Protein AF-A0A4S4K8J5-F1 (afdb_monomer)

Foldseek 3Di:
DPPVVVVVVVVVVVVVVVVVVVVVVVVVPDDDDFDDDAQDPPRTCVVVQDPPPSVVVVVVCCVPGNPPDPVVCCCVCPVVVVPPVDDDDDCVVPPVVD

Sequence (98 aa):
MNSLSKVDIAITFAAIVAIWLVYLYQRRNRLPYPPGPRGLPIIGNIFDIPEKRQWLTYGRWSQEFIVNDHETAQDLFEKRSDIYSERPRMPMLNEACV

pLDDT: mean 84.13, std 8.79, range [53.47, 94.56]

InterPro domains:
  IPR036396 Cytochrome P450 superfamily [G3DSA:1.10.630.10] (24-97)
  IPR036396 Cytochrome P450 superfamily [SSF48264] (26-93)
  IPR050364 Cytochrome P450 monooxygenase, fungi [PTHR46300] (9-97)

Structure (mmCIF, N/CA/C/O backbone):
data_AF-A0A4S4K8J5-F1
#
_entry.id   AF-A0A4S4K8J5-F1
#
loop_
_atom_site.group_PDB
_atom_site.id
_atom_site.type_symbol
_atom_site.label_atom_id
_atom_site.label_alt_id
_atom_site.label_comp_id
_atom_site.label_asym_id
_atom_site.label_entity_id
_atom_site.label_seq_id
_atom_site.pdbx_PDB_ins_code
_atom_site.Cartn_x
_atom_site.Cartn_y
_atom_site.Cartn_z
_atom_site.occupancy
_atom_site.B_iso_or_equiv
_atom_site.auth_seq_id
_atom_site.auth_comp_id
_atom_site.auth_asym_id
_atom_site.auth_atom_id
_atom_site.pdbx_PDB_model_num
ATOM 1 N N . MET A 1 1 ? 28.461 -8.248 -37.538 1.00 56.69 1 MET A N 1
ATOM 2 C CA . MET A 1 1 ? 28.290 -8.084 -36.076 1.00 56.69 1 MET A CA 1
ATOM 3 C C . MET A 1 1 ? 28.032 -6.601 -35.806 1.00 56.69 1 MET A C 1
ATOM 5 O O . MET A 1 1 ? 28.957 -5.819 -35.919 1.00 56.69 1 MET A O 1
ATOM 9 N N . ASN A 1 2 ? 26.798 -6.085 -35.724 1.00 57.59 2 ASN A N 1
ATOM 10 C CA . ASN A 1 2 ? 26.092 -5.840 -34.447 1.00 57.59 2 ASN A CA 1
ATOM 11 C C . ASN A 1 2 ? 24.760 -5.074 -34.691 1.00 57.59 2 ASN A C 1
ATOM 13 O O . ASN A 1 2 ? 24.500 -4.075 -34.025 1.00 57.59 2 ASN A O 1
ATOM 17 N N . SER A 1 3 ? 23.957 -5.428 -35.708 1.00 62.88 3 SER A N 1
ATOM 18 C CA . SER A 1 3 ? 22.654 -4.755 -35.918 1.00 62.88 3 SER A CA 1
ATOM 19 C C . SER A 1 3 ? 21.537 -5.412 -35.105 1.00 62.88 3 SER A C 1
ATOM 21 O O . SER A 1 3 ? 20.714 -4.699 -34.544 1.00 62.88 3 SER A O 1
ATOM 23 N N . LEU A 1 4 ? 21.565 -6.743 -34.969 1.00 72.00 4 LEU A N 1
ATOM 24 C CA . LEU A 1 4 ? 20.565 -7.509 -34.219 1.00 72.00 4 LEU A CA 1
ATOM 25 C C . LEU A 1 4 ? 20.540 -7.094 -32.737 1.00 72.00 4 LEU A C 1
ATOM 27 O O . LEU A 1 4 ? 19.506 -6.672 -32.238 1.00 72.00 4 LEU A O 1
ATOM 31 N N . SER A 1 5 ? 21.711 -7.014 -32.092 1.00 78.31 5 SER A N 1
ATOM 32 C CA . SER A 1 5 ? 21.816 -6.588 -30.689 1.00 78.31 5 SER A CA 1
ATOM 33 C C . SER A 1 5 ? 21.376 -5.141 -30.443 1.00 78.31 5 SER A C 1
ATOM 35 O O . SER A 1 5 ? 20.864 -4.828 -29.373 1.00 78.31 5 SER A O 1
ATOM 37 N N . LYS A 1 6 ? 21.541 -4.242 -31.422 1.00 83.19 6 LYS A N 1
ATOM 38 C CA . LYS A 1 6 ? 21.062 -2.854 -31.310 1.00 83.19 6 LYS A CA 1
ATOM 39 C C . LYS A 1 6 ? 19.538 -2.776 -31.371 1.00 83.19 6 LYS A C 1
ATOM 41 O O . LYS A 1 6 ? 18.954 -1.966 -30.656 1.00 83.19 6 LYS A O 1
ATOM 46 N N . VAL A 1 7 ? 18.908 -3.611 -32.199 1.00 86.25 7 VAL A N 1
ATOM 47 C CA . VAL A 1 7 ? 17.444 -3.708 -32.290 1.00 86.25 7 VAL A CA 1
ATOM 48 C C . VAL A 1 7 ? 16.875 -4.294 -30.996 1.00 86.25 7 VAL A C 1
ATOM 50 O O . VAL A 1 7 ? 15.932 -3.729 -30.453 1.00 86.25 7 VAL A O 1
ATOM 53 N N . ASP A 1 8 ? 17.504 -5.326 -30.432 1.00 86.19 8 ASP A N 1
ATOM 54 C CA . ASP A 1 8 ? 17.083 -5.925 -29.157 1.00 86.19 8 ASP A CA 1
ATOM 55 C C . ASP A 1 8 ? 17.176 -4.927 -27.985 1.00 86.19 8 ASP A C 1
ATOM 57 O O . ASP A 1 8 ? 16.255 -4.804 -27.171 1.00 86.19 8 ASP A O 1
ATOM 61 N N . ILE A 1 9 ? 18.256 -4.138 -27.928 1.00 90.31 9 ILE A N 1
ATOM 6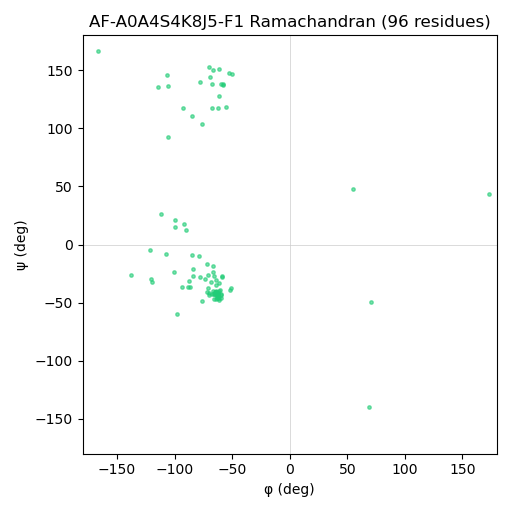2 C CA . ILE A 1 9 ? 18.418 -3.067 -26.929 1.00 90.31 9 ILE A CA 1
ATOM 63 C C . ILE A 1 9 ? 17.354 -1.973 -27.118 1.00 90.31 9 ILE A C 1
ATOM 65 O O . ILE A 1 9 ? 16.783 -1.486 -26.144 1.00 90.31 9 ILE A O 1
ATOM 69 N N . ALA A 1 10 ? 17.038 -1.599 -28.360 1.00 91.69 10 ALA A N 1
ATOM 70 C CA . ALA A 1 10 ? 16.001 -0.608 -28.637 1.00 91.69 10 ALA A CA 1
ATOM 71 C C . ALA A 1 10 ? 14.595 -1.107 -28.249 1.00 91.69 10 ALA A C 1
ATOM 73 O O . ALA A 1 10 ? 13.818 -0.347 -27.670 1.00 91.69 10 ALA A O 1
ATOM 74 N N . ILE A 1 11 ? 14.281 -2.380 -28.512 1.00 92.50 11 ILE A N 1
ATOM 75 C CA . ILE A 1 11 ? 12.991 -2.995 -28.162 1.00 92.50 11 ILE A CA 1
ATOM 76 C C . ILE A 1 11 ? 12.827 -3.081 -26.642 1.00 92.50 11 ILE A C 1
ATOM 78 O O . ILE A 1 11 ? 11.786 -2.695 -26.112 1.00 92.50 11 ILE A O 1
ATOM 82 N N . THR A 1 12 ? 13.855 -3.542 -25.927 1.00 91.31 12 THR A N 1
ATOM 83 C CA . THR A 1 12 ? 13.823 -3.618 -24.456 1.00 91.31 12 THR A CA 1
ATOM 84 C C . THR A 1 12 ? 13.688 -2.238 -23.816 1.00 91.31 12 THR A C 1
ATOM 86 O O . THR A 1 12 ? 12.871 -2.064 -22.912 1.00 91.31 12 THR A O 1
ATOM 89 N N . PHE A 1 13 ? 14.400 -1.228 -24.322 1.00 93.94 13 PHE A N 1
ATOM 90 C CA . PHE A 1 13 ? 14.255 0.150 -23.853 1.00 93.94 13 PHE A CA 1
ATOM 91 C C . PHE A 1 13 ? 12.847 0.706 -24.114 1.00 93.94 13 PHE A C 1
ATOM 93 O O . PHE A 1 13 ? 12.227 1.260 -23.206 1.00 93.94 13 PHE A O 1
ATOM 100 N N . ALA A 1 14 ? 12.301 0.502 -25.317 1.00 94.00 14 ALA A N 1
ATOM 101 C CA . ALA A 1 14 ? 10.941 0.921 -25.652 1.00 94.00 14 ALA A CA 1
ATOM 102 C C . ALA A 1 14 ? 9.887 0.240 -24.760 1.00 94.00 14 ALA A C 1
ATOM 104 O O . ALA A 1 14 ? 8.951 0.899 -24.306 1.00 94.00 14 ALA A O 1
ATOM 105 N N . ALA A 1 15 ? 10.063 -1.048 -24.447 1.00 93.19 15 ALA A N 1
ATOM 106 C CA . ALA A 1 15 ? 9.186 -1.780 -23.537 1.00 93.19 15 ALA A CA 1
ATOM 107 C C . ALA A 1 15 ? 9.242 -1.223 -22.104 1.00 93.19 15 ALA A C 1
ATOM 109 O O . ALA A 1 15 ? 8.199 -1.015 -21.487 1.00 93.19 15 ALA A O 1
ATOM 110 N N . ILE A 1 16 ? 10.436 -0.912 -21.585 1.00 93.81 16 ILE A N 1
ATOM 111 C CA . ILE A 1 16 ? 10.601 -0.304 -20.254 1.00 93.81 16 ILE A CA 1
ATOM 112 C C . ILE A 1 16 ? 9.924 1.070 -20.198 1.00 93.81 16 ILE A C 1
ATOM 114 O O . ILE A 1 16 ? 9.199 1.360 -19.245 1.00 93.81 16 ILE A O 1
ATOM 118 N N . VAL A 1 17 ? 10.109 1.900 -21.228 1.00 94.56 17 VAL A N 1
ATOM 119 C CA . VAL A 1 17 ? 9.469 3.221 -21.316 1.00 94.56 17 VAL A CA 1
ATOM 120 C C . VAL A 1 17 ? 7.947 3.087 -21.378 1.00 94.56 17 VAL A C 1
ATOM 122 O O . VAL A 1 17 ? 7.246 3.808 -20.669 1.00 94.56 17 VAL A O 1
ATOM 125 N N . ALA A 1 18 ? 7.421 2.140 -22.158 1.00 92.75 18 ALA A N 1
ATOM 126 C CA . ALA A 1 18 ? 5.986 1.879 -22.228 1.00 92.75 18 ALA A CA 1
ATOM 127 C C . ALA A 1 18 ? 5.415 1.435 -20.869 1.00 92.75 18 ALA A C 1
ATOM 129 O O . ALA A 1 18 ? 4.409 1.982 -20.421 1.00 92.75 18 ALA A O 1
ATOM 130 N N . ILE A 1 19 ? 6.085 0.510 -20.170 1.00 91.56 19 ILE A N 1
ATOM 131 C CA . ILE A 1 19 ? 5.698 0.072 -18.818 1.00 91.56 19 ILE A CA 1
ATOM 132 C C . ILE A 1 19 ? 5.713 1.253 -17.841 1.00 91.56 19 ILE A C 1
ATOM 134 O O . ILE A 1 19 ? 4.781 1.417 -17.054 1.00 91.56 19 ILE A O 1
ATOM 138 N N . TRP A 1 20 ? 6.736 2.105 -17.907 1.00 90.50 20 TRP A N 1
ATOM 139 C CA . TRP A 1 20 ? 6.856 3.275 -17.041 1.00 90.50 20 TRP A CA 1
ATOM 140 C C . TRP A 1 20 ? 5.751 4.310 -17.299 1.00 90.50 20 TRP A C 1
ATOM 142 O O . TRP A 1 20 ? 5.145 4.815 -16.354 1.00 90.50 20 TRP A O 1
ATOM 152 N N . LEU A 1 21 ? 5.419 4.574 -18.566 1.00 89.62 21 LEU A N 1
ATOM 153 C CA . LEU A 1 21 ? 4.313 5.457 -18.944 1.00 89.62 21 LEU A CA 1
ATOM 154 C C . LEU A 1 21 ? 2.959 4.910 -18.479 1.00 89.6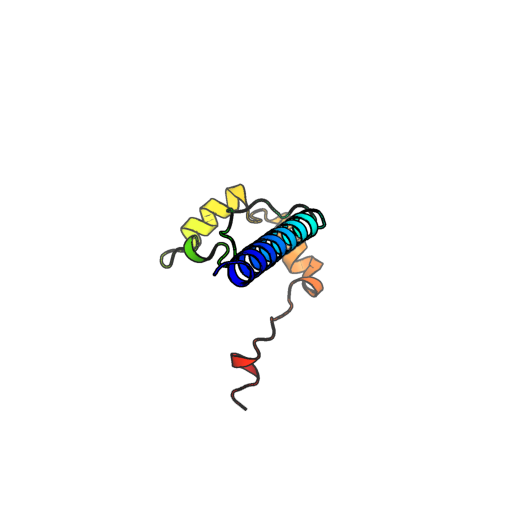2 21 LEU A C 1
ATOM 156 O O . LEU A 1 21 ? 2.157 5.658 -17.920 1.00 89.62 21 LEU A O 1
ATOM 160 N N . VAL A 1 22 ? 2.721 3.606 -18.646 1.00 88.25 22 VAL A N 1
ATOM 161 C CA . VAL A 1 22 ? 1.508 2.939 -18.148 1.00 88.25 22 VAL A CA 1
ATOM 162 C C . VAL A 1 22 ? 1.432 3.025 -16.623 1.00 88.25 22 VAL A C 1
ATOM 164 O O . VAL A 1 22 ? 0.374 3.346 -16.082 1.00 88.25 22 VAL A O 1
ATOM 167 N N . TYR A 1 23 ? 2.546 2.810 -15.921 1.00 84.81 23 TYR A N 1
ATOM 168 C CA . TYR A 1 23 ? 2.620 2.939 -14.467 1.00 84.81 23 TYR A CA 1
ATOM 169 C C . TYR A 1 23 ? 2.264 4.357 -13.995 1.00 84.81 23 TYR A C 1
ATOM 171 O O . TYR A 1 23 ? 1.452 4.526 -13.083 1.00 84.81 23 TYR A O 1
ATOM 179 N N . LEU A 1 24 ? 2.812 5.390 -14.641 1.00 83.12 24 LEU A N 1
ATOM 180 C CA . LEU A 1 24 ? 2.492 6.782 -14.319 1.00 83.12 24 LEU A CA 1
ATOM 181 C C . LEU A 1 24 ? 1.035 7.136 -14.620 1.00 83.12 24 LEU A C 1
ATOM 183 O O . LEU A 1 24 ? 0.393 7.815 -13.816 1.00 83.12 24 LEU A O 1
ATOM 187 N N . TYR A 1 25 ? 0.502 6.662 -15.747 1.00 82.06 25 TYR A N 1
ATOM 188 C CA . TYR A 1 25 ? -0.893 6.885 -16.117 1.00 82.06 25 TYR A CA 1
ATOM 189 C C . TYR A 1 25 ? -1.847 6.248 -15.100 1.00 82.06 25 TYR A C 1
ATOM 191 O O . TYR A 1 25 ? -2.758 6.909 -14.600 1.00 82.06 25 TYR A O 1
ATOM 199 N N . GLN A 1 26 ? -1.585 4.999 -14.704 1.00 76.75 26 GLN A N 1
ATOM 200 C CA . GLN A 1 26 ? -2.368 4.317 -13.674 1.00 76.75 26 GLN A CA 1
ATOM 201 C C . GLN A 1 26 ? -2.300 5.019 -12.319 1.00 76.75 26 GLN A C 1
ATOM 203 O O . GLN A 1 26 ? -3.283 5.004 -11.585 1.00 76.75 26 GLN A O 1
ATOM 208 N N . ARG A 1 27 ? -1.170 5.646 -11.978 1.00 71.06 27 ARG A N 1
ATOM 209 C CA . ARG A 1 27 ? -1.010 6.384 -10.719 1.00 71.06 27 ARG A CA 1
ATOM 210 C C . ARG A 1 27 ? -1.809 7.690 -10.691 1.00 71.06 27 ARG A C 1
ATOM 212 O O . ARG A 1 27 ? -2.183 8.137 -9.613 1.00 71.06 27 ARG A O 1
ATOM 219 N N . ARG A 1 28 ? -2.090 8.286 -11.856 1.00 67.31 28 ARG A N 1
ATOM 220 C CA . ARG A 1 28 ? -2.837 9.549 -11.983 1.00 67.31 28 ARG A CA 1
ATOM 221 C C . ARG A 1 28 ? -4.351 9.376 -11.822 1.00 67.31 28 ARG A C 1
ATOM 223 O O . ARG A 1 28 ? -5.009 10.307 -11.378 1.00 67.31 28 ARG A O 1
ATOM 230 N N . ASN A 1 29 ? -4.891 8.201 -12.149 1.00 63.38 29 ASN A N 1
ATOM 231 C CA . ASN A 1 29 ? -6.337 7.931 -12.139 1.00 63.38 29 ASN A CA 1
ATOM 232 C C . ASN A 1 29 ? -6.885 7.397 -10.805 1.00 63.38 29 ASN A C 1
ATOM 234 O O . ASN A 1 29 ? -8.013 6.907 -10.760 1.00 63.38 29 ASN A O 1
ATOM 238 N N . ARG A 1 30 ? -6.112 7.454 -9.717 1.00 68.12 30 ARG A N 1
ATOM 239 C CA . ARG A 1 30 ? -6.558 6.949 -8.414 1.00 68.12 30 ARG A CA 1
ATOM 240 C C . ARG A 1 30 ? -6.899 8.108 -7.491 1.00 68.12 30 ARG A C 1
ATOM 242 O O . ARG A 1 30 ? -6.160 9.088 -7.431 1.00 68.12 30 ARG A O 1
ATOM 249 N N . LEU A 1 31 ? -8.020 7.973 -6.779 1.00 74.94 31 LEU A N 1
ATOM 250 C CA . LEU A 1 31 ? -8.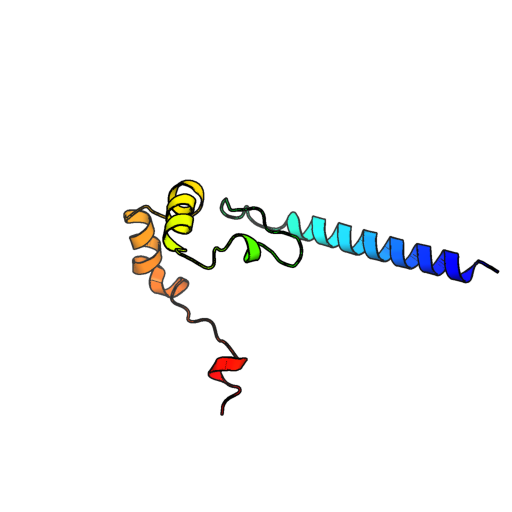352 8.840 -5.651 1.00 74.94 31 LEU A CA 1
ATOM 251 C C . LEU A 1 31 ? -7.152 8.901 -4.694 1.00 74.94 31 LEU A C 1
ATOM 253 O O . LEU A 1 31 ? -6.428 7.903 -4.580 1.00 74.94 31 LEU A O 1
ATOM 257 N N . PRO A 1 32 ? -6.917 10.047 -4.028 1.00 74.62 32 PRO A N 1
ATOM 258 C CA . PRO A 1 32 ? -5.867 10.134 -3.032 1.00 74.62 32 PRO A CA 1
ATOM 259 C C . PRO A 1 32 ? -6.114 9.044 -1.995 1.00 74.62 32 PRO A C 1
ATOM 261 O O . PRO A 1 32 ? -7.167 8.988 -1.360 1.00 74.62 32 PRO A O 1
ATOM 264 N N . TYR A 1 33 ? -5.150 8.138 -1.883 1.00 75.50 33 TYR A N 1
ATOM 265 C CA . TYR A 1 33 ? -5.169 7.138 -0.836 1.00 75.50 33 TYR A CA 1
ATOM 266 C C . TYR A 1 33 ? -5.117 7.832 0.524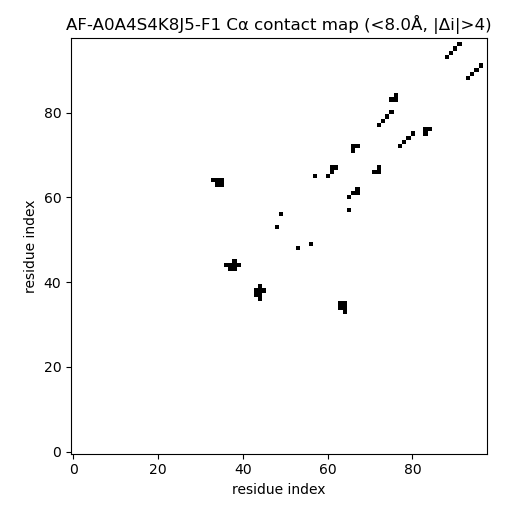 1.00 75.50 33 TYR A C 1
ATOM 268 O O . TYR A 1 33 ? -4.537 8.922 0.625 1.00 75.50 33 TYR A O 1
ATOM 276 N N . PRO A 1 34 ? -5.689 7.212 1.570 1.00 79.62 34 PRO A N 1
ATOM 277 C CA . PRO A 1 34 ? -5.433 7.671 2.923 1.00 79.62 34 PRO A CA 1
ATOM 278 C C . PRO A 1 34 ? -3.914 7.758 3.153 1.00 79.62 34 PRO A C 1
ATOM 280 O O . PRO A 1 34 ? -3.150 6.990 2.550 1.00 79.62 34 PRO A O 1
ATOM 283 N N . PRO A 1 35 ? -3.457 8.715 3.977 1.00 80.81 35 PRO A N 1
ATOM 284 C CA . PRO A 1 35 ? -2.044 8.841 4.291 1.00 80.81 35 PRO A CA 1
ATOM 285 C C . PRO A 1 35 ? -1.550 7.525 4.901 1.00 80.81 35 PRO A C 1
ATOM 287 O O . PRO A 1 35 ? -2.246 6.891 5.690 1.00 80.81 35 PRO A O 1
ATOM 290 N N . GLY A 1 36 ? -0.361 7.087 4.501 1.00 81.81 36 GLY A N 1
ATOM 291 C CA . GLY A 1 36 ? 0.207 5.832 4.967 1.00 81.81 36 GLY A CA 1
ATOM 292 C C . GLY A 1 36 ? 1.688 5.709 4.626 1.00 81.81 36 GLY A C 1
ATOM 293 O O . GLY A 1 36 ? 2.209 6.486 3.812 1.00 81.81 36 GLY A O 1
ATOM 294 N N . PRO A 1 37 ? 2.378 4.736 5.239 1.00 83.25 37 PRO A N 1
ATOM 295 C CA . PRO A 1 37 ? 3.778 4.464 4.951 1.00 83.25 37 PRO A CA 1
ATOM 296 C C . PRO A 1 37 ? 3.971 4.143 3.461 1.00 83.25 37 PRO A C 1
ATOM 298 O O . PRO A 1 37 ? 3.162 3.464 2.820 1.00 83.25 37 PRO A O 1
ATOM 301 N N . ARG A 1 38 ? 5.031 4.703 2.872 1.00 78.44 38 ARG A N 1
ATOM 302 C CA . ARG A 1 38 ? 5.311 4.562 1.439 1.00 78.44 38 ARG A CA 1
ATOM 303 C C . ARG A 1 38 ? 5.870 3.169 1.159 1.00 78.44 38 ARG A C 1
ATOM 305 O O . ARG A 1 38 ? 7.050 2.929 1.381 1.00 78.44 38 ARG A O 1
ATOM 312 N N . GLY A 1 39 ? 5.037 2.296 0.597 1.00 80.25 39 GLY A N 1
ATOM 313 C CA . GLY A 1 39 ? 5.458 0.962 0.175 1.00 80.25 39 GLY A CA 1
ATOM 314 C C . GLY A 1 39 ? 6.448 0.966 -0.999 1.00 80.25 39 GLY A C 1
ATOM 315 O O . GLY A 1 39 ? 6.416 1.842 -1.870 1.00 80.25 39 GLY A O 1
ATOM 316 N N . LEU A 1 40 ? 7.304 -0.055 -1.040 1.00 81.50 40 LEU A N 1
ATOM 317 C CA . LEU A 1 40 ? 8.225 -0.326 -2.146 1.00 81.50 40 LEU A CA 1
ATOM 318 C C . LEU A 1 40 ? 7.463 -0.798 -3.400 1.00 81.50 40 LEU A C 1
ATOM 320 O O . LEU A 1 40 ? 6.390 -1.398 -3.280 1.00 81.50 40 LEU A O 1
ATOM 324 N N . PRO A 1 41 ? 7.994 -0.582 -4.620 1.00 77.62 41 PRO A N 1
ATOM 325 C CA . PRO A 1 41 ? 7.384 -1.137 -5.826 1.00 77.62 41 PRO A CA 1
ATOM 326 C C . PRO A 1 41 ? 7.340 -2.673 -5.742 1.00 77.62 41 PRO A C 1
ATOM 328 O O . PRO A 1 41 ? 8.308 -3.298 -5.315 1.00 77.62 41 PRO A O 1
ATOM 331 N N . ILE A 1 42 ? 6.219 -3.275 -6.162 1.00 81.25 42 ILE A N 1
ATOM 332 C CA . ILE A 1 42 ? 5.932 -4.729 -6.164 1.00 81.25 42 ILE A CA 1
ATOM 333 C C . ILE A 1 42 ? 5.714 -5.330 -4.764 1.00 81.25 42 ILE A C 1
ATOM 335 O O . ILE A 1 42 ? 4.713 -6.006 -4.555 1.00 81.25 42 ILE A O 1
ATOM 339 N N . ILE A 1 43 ? 6.608 -5.075 -3.808 1.00 84.12 43 ILE A N 1
ATOM 340 C CA . ILE A 1 43 ? 6.560 -5.679 -2.463 1.00 84.12 43 ILE A CA 1
ATOM 341 C C . ILE A 1 43 ? 5.615 -4.915 -1.522 1.00 84.12 43 ILE A C 1
ATOM 343 O O . ILE A 1 43 ? 5.047 -5.488 -0.596 1.00 84.12 43 ILE A O 1
ATOM 347 N N . GLY A 1 44 ? 5.415 -3.617 -1.746 1.00 83.44 44 GLY A N 1
ATOM 348 C CA . GLY A 1 44 ? 4.586 -2.785 -0.882 1.00 83.44 44 GLY A CA 1
ATOM 349 C C . GLY A 1 44 ? 5.209 -2.574 0.500 1.00 83.44 44 GLY A C 1
ATOM 350 O O . GLY A 1 44 ? 6.411 -2.342 0.616 1.00 83.44 44 GLY A O 1
ATOM 351 N N . ASN A 1 45 ? 4.371 -2.613 1.538 1.00 85.69 45 ASN A N 1
ATOM 352 C CA . ASN A 1 45 ? 4.718 -2.252 2.918 1.00 85.69 45 ASN A CA 1
ATOM 353 C C . ASN A 1 45 ? 5.019 -3.461 3.825 1.00 85.69 45 ASN A C 1
ATOM 355 O O . ASN A 1 45 ? 4.867 -3.378 5.040 1.00 85.69 45 ASN A O 1
ATOM 359 N N . ILE A 1 46 ? 5.371 -4.613 3.246 1.00 84.31 46 ILE A N 1
ATOM 360 C CA . ILE A 1 46 ? 5.482 -5.878 3.993 1.00 84.31 46 ILE A CA 1
ATOM 361 C C . ILE A 1 46 ? 6.574 -5.803 5.067 1.00 84.31 46 ILE A C 1
ATOM 363 O O . ILE A 1 46 ? 6.364 -6.257 6.187 1.00 84.31 46 ILE A O 1
ATOM 367 N N . PHE A 1 47 ? 7.716 -5.189 4.751 1.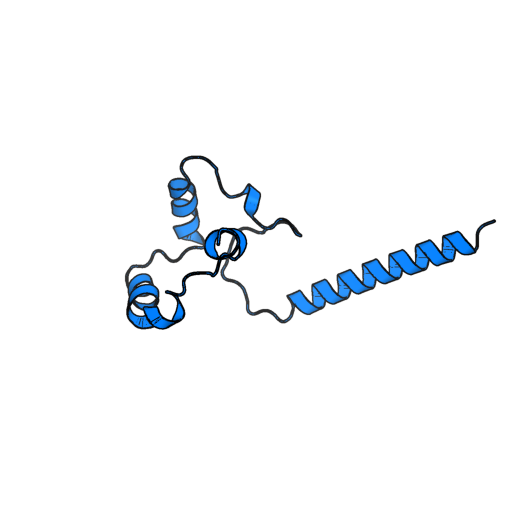00 83.44 47 PHE A N 1
ATOM 368 C CA . PHE A 1 47 ? 8.850 -5.085 5.678 1.00 83.44 47 PHE A CA 1
ATOM 369 C C . PHE A 1 47 ? 8.623 -4.120 6.843 1.00 83.44 47 PHE A C 1
ATOM 371 O O . PHE A 1 47 ? 9.322 -4.200 7.850 1.00 83.44 47 PHE A O 1
ATOM 378 N N . ASP A 1 48 ? 7.634 -3.240 6.727 1.00 84.62 48 ASP A N 1
ATOM 379 C CA . ASP A 1 48 ? 7.318 -2.254 7.756 1.00 84.62 48 ASP A CA 1
ATOM 380 C C . ASP A 1 48 ? 6.400 -2.842 8.840 1.00 84.62 48 ASP A C 1
ATOM 382 O O . ASP A 1 48 ? 6.180 -2.215 9.879 1.00 84.62 48 ASP A O 1
ATOM 386 N N . ILE A 1 49 ? 5.866 -4.051 8.625 1.00 86.88 49 ILE A N 1
ATOM 387 C CA . ILE A 1 49 ? 5.035 -4.764 9.595 1.00 86.88 49 ILE A CA 1
ATOM 388 C C . ILE A 1 49 ? 5.956 -5.532 10.555 1.00 86.88 49 ILE A C 1
ATOM 390 O O . ILE A 1 49 ? 6.578 -6.518 10.155 1.00 86.88 49 ILE A O 1
ATOM 394 N N . PRO A 1 50 ? 6.055 -5.131 11.837 1.00 87.31 50 PRO A N 1
ATOM 395 C CA . PRO A 1 50 ? 6.913 -5.828 12.786 1.00 87.31 50 PRO A CA 1
ATOM 396 C C . PRO A 1 50 ? 6.359 -7.222 13.103 1.00 87.31 50 PRO A C 1
ATOM 398 O O . PRO A 1 50 ? 5.156 -7.411 13.269 1.00 87.31 50 PRO A O 1
ATOM 401 N N . GLU A 1 51 ? 7.236 -8.205 13.291 1.00 86.69 51 GLU A N 1
ATOM 402 C CA . GLU A 1 51 ? 6.815 -9.555 13.700 1.00 86.69 51 GLU A CA 1
ATOM 403 C C . GLU A 1 51 ? 6.383 -9.615 15.173 1.00 86.69 51 GLU A C 1
ATOM 405 O O . GLU A 1 51 ? 5.535 -10.415 15.561 1.00 86.69 51 GLU A O 1
ATOM 410 N N . LYS A 1 52 ? 6.964 -8.758 16.024 1.00 89.75 52 LYS A N 1
ATOM 411 C CA . LYS A 1 52 ? 6.735 -8.755 17.475 1.00 89.75 52 LYS A CA 1
ATOM 412 C C . LYS A 1 52 ? 6.038 -7.473 17.912 1.00 89.75 52 LYS A C 1
ATOM 414 O O . LYS A 1 52 ? 6.472 -6.381 17.562 1.00 89.75 52 LYS A O 1
ATOM 419 N N . ARG A 1 53 ? 5.026 -7.610 18.777 1.00 86.81 53 ARG A N 1
ATOM 420 C CA . ARG A 1 53 ? 4.293 -6.491 19.406 1.00 86.81 53 ARG A CA 1
ATOM 421 C C . ARG A 1 53 ? 3.703 -5.501 18.393 1.00 86.81 53 ARG A C 1
ATOM 423 O O . ARG A 1 53 ? 3.835 -4.289 18.544 1.00 86.81 53 ARG A O 1
ATOM 430 N N . GLN A 1 54 ? 3.024 -6.035 17.380 1.00 88.12 54 GLN A N 1
ATOM 431 C CA . GLN A 1 54 ? 2.400 -5.272 16.291 1.00 88.12 54 GLN A CA 1
ATOM 432 C C . GLN A 1 54 ? 1.501 -4.130 16.771 1.00 88.12 54 GLN A C 1
ATOM 434 O O . GLN A 1 54 ? 1.546 -3.037 16.211 1.00 88.12 54 GLN A O 1
ATOM 439 N N . TRP A 1 55 ? 0.761 -4.339 17.862 1.00 87.94 55 TRP A N 1
ATOM 440 C CA . TRP A 1 55 ? -0.121 -3.327 18.444 1.00 87.94 55 TRP A CA 1
ATOM 441 C C . TRP A 1 55 ? 0.606 -2.040 18.864 1.00 87.94 55 TRP A C 1
ATOM 443 O O . TRP A 1 55 ? -0.008 -0.981 18.851 1.00 87.94 55 TRP A O 1
ATOM 453 N N . LEU A 1 56 ? 1.902 -2.088 19.208 1.00 90.19 56 LEU A N 1
ATOM 454 C CA . LEU A 1 56 ? 2.668 -0.880 19.540 1.00 90.19 56 LEU A CA 1
ATOM 455 C C . LEU A 1 56 ? 2.903 -0.017 18.298 1.00 90.19 56 LEU A C 1
ATOM 457 O O . LEU A 1 56 ? 2.778 1.205 18.358 1.00 90.19 56 LEU A O 1
ATOM 461 N N . THR A 1 57 ? 3.229 -0.650 17.173 1.00 88.56 57 THR A N 1
ATOM 462 C CA . THR A 1 57 ? 3.420 0.042 15.894 1.00 88.56 57 THR A CA 1
ATOM 463 C C . THR A 1 57 ? 2.090 0.523 15.334 1.00 88.56 57 THR A C 1
ATOM 465 O O . THR A 1 57 ? 1.999 1.672 14.917 1.00 88.56 57 THR A O 1
ATOM 468 N N . TYR A 1 58 ? 1.032 -0.286 15.424 1.00 88.00 58 TYR A N 1
ATOM 469 C CA . TYR A 1 58 ? -0.316 0.146 15.052 1.00 88.00 58 TYR A CA 1
ATOM 470 C C . TYR A 1 58 ? -0.833 1.272 15.944 1.00 88.00 58 TYR A C 1
ATOM 472 O O . TYR A 1 58 ? -1.466 2.188 15.438 1.00 88.00 58 TYR A O 1
ATOM 480 N N . GLY A 1 59 ? -0.495 1.279 17.236 1.00 89.56 59 GLY A N 1
ATOM 481 C CA . GLY A 1 59 ? -0.788 2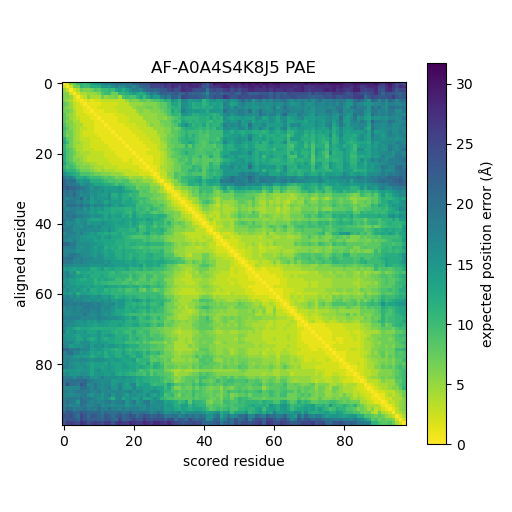.399 18.128 1.00 89.56 59 GLY A CA 1
ATOM 482 C C . GLY A 1 59 ? -0.128 3.695 17.655 1.00 89.56 59 GLY A C 1
ATOM 483 O O . GLY A 1 59 ? -0.784 4.730 17.605 1.00 89.56 59 GLY A O 1
ATOM 484 N N . ARG A 1 60 ? 1.135 3.638 17.213 1.00 87.94 60 ARG A N 1
ATOM 485 C CA . ARG A 1 60 ? 1.812 4.799 16.606 1.00 87.94 60 ARG A CA 1
ATOM 486 C C . ARG A 1 60 ? 1.144 5.224 15.299 1.00 87.94 60 ARG A C 1
ATOM 488 O O . ARG A 1 60 ? 0.836 6.395 15.131 1.00 87.94 60 ARG A O 1
ATOM 495 N N . TRP A 1 61 ? 0.850 4.280 14.406 1.00 88.62 61 TRP A N 1
ATOM 496 C CA . TRP A 1 61 ? 0.163 4.577 13.146 1.00 88.62 61 TRP A CA 1
ATOM 497 C C . TRP A 1 61 ? -1.281 5.045 13.337 1.00 88.62 61 TRP A C 1
ATOM 499 O O . TRP A 1 61 ? -1.786 5.763 12.489 1.00 88.62 61 TRP A O 1
ATOM 509 N N . SER A 1 62 ? -1.946 4.723 14.446 1.00 85.44 62 SER A N 1
ATOM 510 C CA . SER A 1 62 ? -3.291 5.232 14.755 1.00 85.44 62 SER A CA 1
ATOM 511 C C . SER A 1 62 ? -3.347 6.727 15.021 1.00 85.44 62 SER A C 1
ATOM 513 O O . SER A 1 62 ? -4.414 7.322 14.932 1.00 85.44 62 SER A O 1
ATOM 515 N N . GLN A 1 63 ? -2.208 7.350 15.318 1.00 83.19 63 GLN A N 1
ATOM 516 C CA . GLN A 1 63 ? -2.138 8.798 15.468 1.00 83.19 63 GLN A CA 1
ATOM 517 C C . GLN A 1 63 ? -1.971 9.516 14.124 1.00 83.19 63 GLN A C 1
ATOM 519 O O . GLN A 1 63 ? -2.279 10.698 14.031 1.00 83.19 63 GLN A O 1
ATOM 524 N N . GLU A 1 64 ? -1.488 8.816 13.094 1.00 81.50 64 GLU A N 1
ATOM 525 C CA . GLU A 1 64 ? -1.053 9.435 11.835 1.00 81.50 64 GLU A CA 1
ATOM 526 C C . GLU A 1 64 ? -1.843 8.943 10.607 1.00 81.50 64 GLU A C 1
ATOM 528 O O . GLU A 1 64 ? -2.072 9.707 9.672 1.00 81.50 64 GLU A O 1
ATOM 533 N N . PHE A 1 65 ? -2.285 7.681 10.604 1.00 83.12 65 PHE A N 1
ATOM 534 C CA . PHE A 1 65 ? -2.761 6.966 9.412 1.00 83.12 65 PHE A CA 1
ATOM 535 C C . PHE A 1 65 ? -4.026 6.108 9.621 1.00 83.12 65 PHE A C 1
ATOM 537 O O . PHE A 1 65 ? -4.748 5.868 8.656 1.00 83.12 65 PHE A O 1
ATOM 544 N N . ILE A 1 66 ? -4.306 5.614 10.837 1.00 84.38 66 ILE A N 1
ATOM 545 C CA . ILE A 1 66 ? -5.440 4.700 11.113 1.00 84.38 66 ILE A CA 1
ATOM 546 C C . ILE A 1 66 ? -6.562 5.439 11.857 1.00 84.38 66 ILE A C 1
ATOM 548 O O . ILE A 1 66 ? -6.300 6.299 12.691 1.00 84.38 66 ILE A O 1
ATOM 552 N N . VAL A 1 67 ? -7.820 5.076 11.581 1.00 84.81 67 VAL A N 1
ATOM 553 C CA . VAL A 1 67 ? -8.995 5.581 12.311 1.00 84.81 67 VAL A CA 1
ATOM 554 C C . VAL A 1 67 ? -8.920 5.157 13.782 1.00 84.81 67 VAL A C 1
ATOM 556 O O . VAL A 1 67 ? -8.949 3.966 14.083 1.00 84.81 67 VAL A O 1
ATOM 559 N N . ASN A 1 68 ? -8.838 6.134 14.686 1.00 86.50 68 ASN A N 1
ATOM 560 C CA . ASN A 1 68 ? -8.802 5.921 16.141 1.00 86.50 68 ASN A CA 1
ATOM 561 C C . ASN A 1 68 ? -9.956 6.626 16.883 1.00 86.50 68 ASN A C 1
ATOM 563 O O . ASN A 1 68 ? -10.101 6.499 18.094 1.00 86.50 68 ASN A O 1
ATOM 567 N N . ASP A 1 69 ? -10.772 7.397 16.166 1.00 91.75 69 ASP A N 1
ATOM 568 C CA . ASP A 1 69 ? -11.913 8.092 16.749 1.00 91.75 69 ASP A CA 1
ATOM 569 C C . ASP A 1 69 ? -13.101 7.141 16.968 1.00 91.75 69 ASP A C 1
ATOM 571 O O . ASP A 1 69 ? -13.398 6.283 16.130 1.00 91.75 69 ASP A O 1
ATOM 575 N N . HIS A 1 70 ? -13.786 7.306 18.101 1.00 91.56 70 HIS A N 1
ATOM 576 C CA . HIS A 1 70 ? -14.876 6.423 18.505 1.00 91.56 70 HIS A CA 1
ATOM 577 C C . HIS A 1 70 ? -16.116 6.593 17.623 1.00 91.56 70 HIS A C 1
ATOM 579 O O . HIS A 1 70 ? -16.710 5.601 17.202 1.00 91.56 70 HIS A O 1
ATOM 585 N N . GLU A 1 71 ? -16.481 7.835 17.305 1.00 93.12 71 GLU A N 1
ATOM 586 C CA . GLU A 1 71 ? -17.660 8.134 16.491 1.00 93.12 71 GLU A CA 1
ATOM 587 C C . GLU A 1 71 ? -17.478 7.605 15.063 1.00 93.12 71 GLU A C 1
ATOM 589 O O . GLU A 1 71 ? -18.358 6.941 14.509 1.00 93.12 71 GLU A O 1
ATOM 594 N N . THR A 1 72 ? -16.284 7.806 14.502 1.00 91.56 72 THR A N 1
ATOM 595 C CA . THR A 1 72 ? -15.919 7.283 13.181 1.00 91.56 72 THR A CA 1
ATOM 596 C C . THR A 1 72 ? -15.914 5.751 13.157 1.00 91.56 72 THR A C 1
ATOM 598 O O . THR A 1 72 ? -16.384 5.145 12.193 1.00 91.56 72 THR A O 1
ATOM 601 N N . ALA A 1 73 ? -15.422 5.102 14.217 1.00 91.56 73 ALA A N 1
ATOM 602 C CA . ALA A 1 73 ? -15.445 3.646 14.325 1.00 91.56 73 ALA A CA 1
ATOM 603 C C . ALA A 1 73 ? -16.882 3.097 14.361 1.00 91.56 73 ALA A C 1
ATOM 605 O O . ALA A 1 73 ? -17.173 2.120 13.670 1.00 91.56 73 ALA A O 1
ATOM 606 N N . GLN A 1 74 ? -17.795 3.737 15.100 1.00 94.06 74 GLN A N 1
ATOM 607 C CA . GLN A 1 74 ? -19.211 3.351 15.104 1.00 94.06 74 GLN A CA 1
ATOM 608 C C . GLN A 1 74 ? -19.875 3.561 13.735 1.00 94.06 74 GLN A C 1
ATOM 610 O O . GLN A 1 74 ? -20.632 2.703 13.279 1.00 94.06 74 GLN A O 1
ATOM 615 N N . ASP A 1 75 ? -19.583 4.663 13.037 1.00 94.31 75 ASP A N 1
ATOM 616 C CA . ASP A 1 75 ? -20.148 4.903 11.701 1.00 94.31 75 ASP A CA 1
ATOM 617 C C . ASP A 1 75 ? -19.699 3.845 10.683 1.00 94.31 75 ASP A C 1
ATOM 619 O O . ASP A 1 75 ? -20.513 3.327 9.917 1.00 94.31 75 ASP A O 1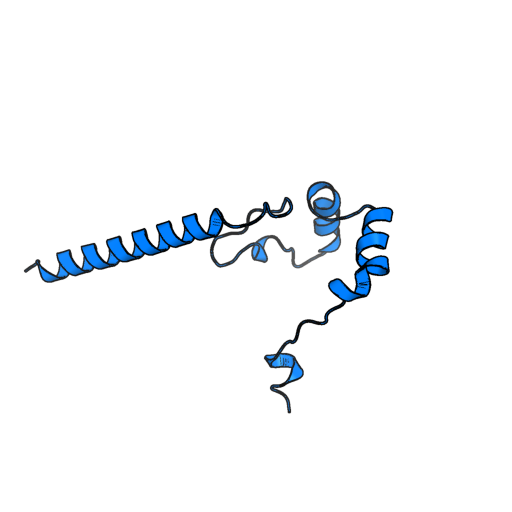
ATOM 623 N N . LEU A 1 76 ? -18.414 3.482 10.694 1.00 92.44 76 LEU A N 1
ATOM 624 C CA . LEU A 1 76 ? -17.855 2.531 9.734 1.00 92.44 76 LEU A CA 1
ATOM 625 C C . LEU A 1 76 ? -18.225 1.080 10.052 1.00 92.44 76 LEU A C 1
ATOM 627 O O . LEU A 1 76 ? -18.654 0.357 9.154 1.00 92.44 76 LEU A O 1
ATOM 631 N N . PHE A 1 77 ? -18.061 0.643 11.303 1.00 89.62 77 PHE A N 1
ATOM 632 C CA . PHE A 1 77 ? -18.214 -0.771 11.657 1.00 89.62 77 PHE A CA 1
ATOM 633 C C . PHE A 1 77 ? -19.648 -1.168 11.994 1.00 89.62 77 PHE A C 1
ATOM 635 O O . PHE A 1 77 ? -20.018 -2.308 11.733 1.00 89.62 7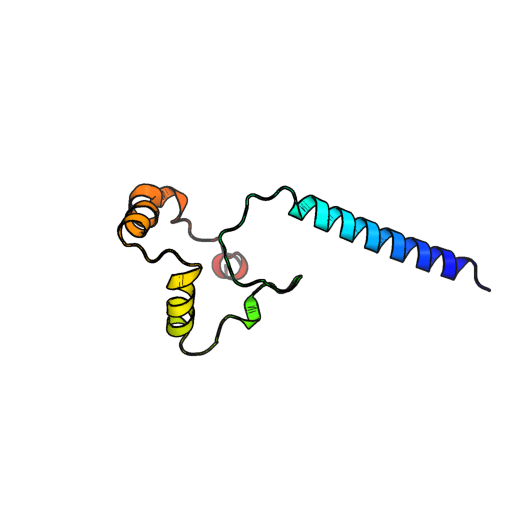7 PHE A O 1
ATOM 642 N N . GLU A 1 78 ? -20.453 -0.267 12.560 1.00 91.88 78 GLU A N 1
ATOM 643 C CA . GLU A 1 78 ? -21.818 -0.591 12.988 1.00 91.88 78 GLU A CA 1
ATOM 644 C C . GLU A 1 78 ? -22.833 -0.147 11.933 1.00 91.88 78 GLU A C 1
ATOM 646 O O . GLU A 1 78 ? -23.512 -0.983 11.330 1.00 91.88 78 GLU A O 1
ATOM 651 N N . LYS A 1 79 ? -22.877 1.158 11.628 1.00 94.50 79 LYS A N 1
ATOM 652 C CA . LYS A 1 79 ? -23.871 1.717 10.694 1.00 94.50 79 LYS A CA 1
ATOM 653 C C . LYS A 1 79 ? -23.663 1.265 9.247 1.00 94.50 79 LYS A C 1
ATOM 655 O O . LYS A 1 79 ? -24.637 1.139 8.512 1.00 94.50 79 LYS A O 1
ATOM 660 N N . ARG A 1 80 ? -22.414 1.031 8.828 1.00 93.75 80 ARG A N 1
ATOM 661 C CA . ARG A 1 80 ? -22.048 0.577 7.468 1.00 93.75 80 ARG A CA 1
ATOM 662 C C . ARG A 1 80 ? -21.507 -0.853 7.440 1.00 93.75 80 ARG A C 1
ATOM 664 O O . ARG A 1 80 ? -20.751 -1.211 6.533 1.00 93.75 80 ARG A O 1
ATOM 671 N N . SER A 1 81 ? -21.904 -1.670 8.415 1.00 91.62 81 SER A N 1
ATOM 672 C CA . SER A 1 81 ? -21.479 -3.069 8.537 1.00 91.62 81 SER A CA 1
ATOM 673 C C . SER A 1 81 ? -21.681 -3.866 7.244 1.00 91.62 81 SER A C 1
ATOM 675 O O . SER A 1 81 ? -20.775 -4.602 6.860 1.00 91.62 81 SER A O 1
ATOM 677 N N . ASP A 1 82 ? -22.779 -3.649 6.516 1.00 91.38 82 ASP A N 1
ATOM 678 C CA . ASP A 1 82 ? -23.071 -4.331 5.245 1.00 91.38 82 ASP A CA 1
ATOM 679 C C . ASP A 1 82 ? -22.005 -4.118 4.152 1.00 91.38 82 ASP A C 1
ATOM 681 O O . ASP A 1 82 ? -21.826 -4.979 3.294 1.00 91.38 82 ASP A O 1
ATOM 685 N N . ILE A 1 83 ? -21.277 -2.992 4.173 1.00 91.69 83 ILE A N 1
ATOM 686 C CA . ILE A 1 83 ? -20.261 -2.658 3.158 1.00 91.69 83 ILE A CA 1
ATOM 687 C C . ILE A 1 83 ? -18.888 -3.228 3.537 1.00 91.69 83 ILE A C 1
ATOM 689 O O . ILE A 1 83 ? -18.130 -3.643 2.665 1.00 91.69 83 ILE A O 1
ATOM 693 N N . TYR A 1 84 ? -18.550 -3.237 4.829 1.00 86.00 84 TYR A N 1
ATOM 694 C CA . TYR A 1 84 ? -17.194 -3.547 5.303 1.00 86.00 84 TYR A CA 1
ATOM 695 C C . TYR A 1 84 ? -17.050 -4.916 5.983 1.00 86.00 84 TYR A C 1
ATOM 697 O O . TYR A 1 84 ? -15.929 -5.330 6.269 1.00 86.00 84 TYR A O 1
ATOM 705 N N . SER A 1 85 ? -18.148 -5.637 6.236 1.00 87.19 85 SER A N 1
ATOM 706 C CA . SER A 1 85 ? -18.130 -6.932 6.944 1.00 87.19 85 SER A CA 1
ATOM 707 C C . SER A 1 85 ? -18.007 -8.145 6.017 1.00 87.19 85 SER A C 1
ATOM 709 O O . SER A 1 85 ? -18.307 -9.274 6.420 1.00 87.19 85 SER A O 1
ATOM 711 N N . GLU A 1 86 ? -17.571 -7.947 4.771 1.00 86.62 86 GLU A N 1
ATOM 712 C CA . GLU A 1 86 ? -17.321 -9.057 3.857 1.00 86.62 86 GLU A CA 1
ATOM 713 C C . GLU A 1 86 ? -16.129 -9.908 4.325 1.00 86.62 86 GLU A C 1
ATOM 715 O O . GLU A 1 86 ? -15.095 -9.407 4.770 1.00 86.62 86 GLU A O 1
ATOM 720 N N . ARG A 1 87 ? -16.263 -11.236 4.231 1.00 85.88 87 ARG A N 1
ATOM 721 C CA . ARG A 1 87 ? -15.161 -12.161 4.517 1.00 85.88 87 ARG A CA 1
ATOM 722 C C . ARG A 1 87 ? -14.428 -12.473 3.214 1.00 85.88 87 ARG A C 1
ATOM 724 O O . ARG A 1 87 ? -15.041 -13.077 2.331 1.00 85.88 87 ARG A O 1
ATOM 731 N N . PRO A 1 88 ? -13.138 -12.121 3.080 1.00 83.94 88 PRO A N 1
ATOM 732 C CA . PRO A 1 88 ? -12.404 -12.369 1.850 1.00 83.94 88 PRO A CA 1
ATOM 733 C C . PRO A 1 88 ? -12.344 -13.871 1.559 1.00 83.94 88 PRO A C 1
ATOM 735 O O . PRO A 1 88 ? -11.955 -14.682 2.404 1.00 83.94 88 PRO A O 1
ATOM 738 N N . ARG A 1 89 ? -12.735 -14.247 0.338 1.00 85.50 89 ARG A N 1
ATOM 739 C CA . ARG A 1 89 ? -12.626 -15.621 -0.156 1.00 85.50 89 ARG A CA 1
ATOM 740 C C . ARG A 1 89 ? -11.143 -15.947 -0.313 1.00 85.50 89 ARG A C 1
ATOM 742 O O . ARG A 1 89 ? -10.458 -15.299 -1.098 1.00 85.50 89 ARG A O 1
ATOM 749 N N . MET A 1 90 ? -10.651 -16.937 0.431 1.00 85.81 90 MET A N 1
ATOM 750 C CA . MET A 1 90 ? -9.280 -17.444 0.330 1.00 85.81 90 MET A CA 1
ATOM 751 C C . MET A 1 90 ? -9.308 -18.805 -0.381 1.00 85.81 90 MET A C 1
ATOM 753 O O . MET A 1 90 ? -9.484 -19.818 0.295 1.00 85.81 90 MET A O 1
ATOM 757 N N . PRO A 1 91 ? -9.152 -18.872 -1.720 1.00 85.31 91 PRO A N 1
ATOM 758 C CA . PRO A 1 91 ? -9.431 -20.093 -2.487 1.00 85.31 91 PRO A CA 1
ATOM 759 C C . PRO A 1 91 ? -8.543 -21.272 -2.072 1.00 85.31 91 PRO A C 1
ATOM 761 O O . PRO A 1 91 ? -9.017 -22.391 -1.907 1.00 85.31 91 PRO A O 1
ATOM 764 N N . MET A 1 92 ? -7.262 -21.003 -1.801 1.00 89.31 92 MET A N 1
ATOM 765 C CA . MET A 1 92 ? -6.313 -22.023 -1.342 1.00 89.31 92 MET A CA 1
ATOM 766 C C . MET A 1 92 ? -6.644 -22.595 0.041 1.00 89.31 92 MET A C 1
ATOM 768 O O . MET A 1 92 ? -6.270 -23.725 0.323 1.00 89.31 92 MET A O 1
ATOM 772 N N . LEU A 1 93 ? -7.319 -21.828 0.902 1.00 80.38 93 LEU A N 1
ATOM 773 C CA . LEU A 1 93 ? -7.665 -22.264 2.257 1.00 80.38 93 LEU A CA 1
ATOM 774 C C . LEU A 1 93 ? -9.065 -22.891 2.318 1.00 80.38 93 LEU A C 1
ATOM 776 O O . LEU A 1 93 ? -9.277 -23.843 3.060 1.00 80.38 93 LEU A O 1
ATOM 780 N N . ASN A 1 94 ? -10.011 -22.356 1.542 1.00 77.50 94 ASN A N 1
ATOM 781 C CA . ASN A 1 94 ? -11.433 -22.679 1.667 1.00 77.50 94 ASN A CA 1
ATOM 782 C C . ASN A 1 94 ? -11.936 -23.690 0.625 1.00 77.50 94 ASN A C 1
ATOM 784 O O . ASN A 1 94 ? -12.959 -24.322 0.863 1.00 77.50 94 ASN A O 1
ATOM 788 N N . GLU A 1 95 ? -11.273 -23.821 -0.528 1.00 80.62 95 GLU A N 1
ATOM 789 C CA . GLU A 1 95 ? -11.779 -24.623 -1.658 1.00 80.62 95 GLU A 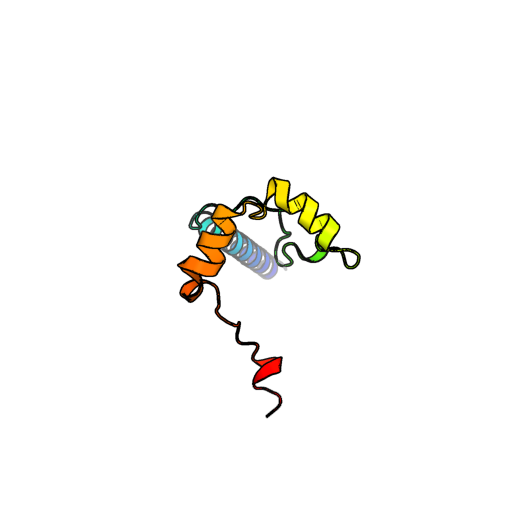CA 1
ATOM 790 C C . GLU A 1 95 ? -10.849 -25.758 -2.072 1.00 80.62 95 GLU A C 1
ATOM 792 O O . GLU A 1 95 ? -11.324 -26.777 -2.554 1.00 80.62 95 GLU A O 1
ATOM 797 N N . ALA A 1 96 ? -9.536 -25.606 -1.886 1.00 72.81 96 ALA A N 1
ATOM 798 C CA . ALA A 1 96 ? -8.551 -26.586 -2.350 1.00 72.81 96 ALA A CA 1
ATOM 799 C C . ALA A 1 96 ? -8.417 -27.836 -1.452 1.00 72.81 96 ALA A C 1
ATOM 801 O O . ALA A 1 96 ? -7.747 -28.787 -1.843 1.00 72.81 96 ALA A O 1
ATOM 802 N N . CYS A 1 97 ? -9.023 -27.836 -0.260 1.00 61.78 97 CYS A N 1
ATOM 803 C CA . CYS A 1 97 ? -8.991 -28.956 0.691 1.00 61.78 97 CYS A CA 1
ATOM 804 C C . CYS A 1 97 ? -10.257 -29.837 0.657 1.00 61.78 97 CYS A C 1
ATOM 806 O O . CYS A 1 97 ? -10.472 -30.598 1.603 1.00 61.78 97 CYS A O 1
ATOM 808 N N . VAL A 1 98 ? -11.097 -29.718 -0.379 1.00 53.47 98 VAL A N 1
ATOM 809 C CA . VAL A 1 98 ? -12.260 -30.600 -0.604 1.00 53.47 98 VAL A CA 1
ATOM 810 C C . VAL A 1 98 ? -11.916 -31.686 -1.613 1.00 53.47 98 VAL A C 1
ATOM 812 O O . VAL A 1 98 ? -11.324 -31.342 -2.660 1.00 53.47 98 VAL A O 1
#

Solvent-accessible surface area (backbone atoms only — not comparable to full-atom values): 6245 Å² total; per-residue (Å²): 143,71,65,67,64,52,51,53,51,50,52,54,51,52,50,53,51,51,53,50,51,52,52,53,52,60,62,68,77,52,76,85,70,77,63,68,85,86,48,48,87,96,68,39,56,62,87,77,57,58,94,68,67,47,67,61,57,49,55,57,39,33,77,74,52,43,94,71,53,69,68,61,48,45,49,49,60,61,78,36,27,91,78,68,68,71,76,83,86,49,59,79,76,76,55,66,82,114

Radius of gyration: 21.91 Å; Cα contacts (8 Å, |Δi|>4): 33; chains: 1; bounding box: 52×41×56 Å

Secondary structure (DSSP, 8-state):
--SHHHHHHHHHHHHHHHHHHHHHHHHHTSPPPPS---PBTTTBTGGGS-SS-HHHHHHHHTTTTS---HHHHHIIIIITHHHH-PPPP-HHHHTTT-

Mean predicted aligned error: 10.12 Å

Organism: NCBI:txid98765